Protein AF-A0A8I0VMF8-F1 (afdb_monomer_lite)

Radius of gyration: 13.09 Å; chains: 1; bounding box: 31×23×36 Å

Secondary structure (DSSP, 8-state):
----------PPTTHHHHHHHTT---EEEETTEEEE---TT--PPP-

Sequence (47 aa):
RVMGAVAGILINKDVDKFAMNEGLFVIVQSGDSVKLANDGKFVPRTW

Structure (mmCIF, N/CA/C/O backbone):
data_AF-A0A8I0VMF8-F1
#
_entry.id   AF-A0A8I0VMF8-F1
#
loop_
_atom_site.group_PDB
_atom_site.id
_atom_site.type_symbol
_atom_site.label_atom_id
_atom_site.label_alt_id
_atom_site.label_comp_id
_atom_site.label_asym_id
_atom_site.label_entity_id
_atom_site.label_seq_id
_atom_site.pdbx_PDB_ins_code
_atom_site.Cartn_x
_atom_site.Cartn_y
_atom_site.Cartn_z
_atom_site.occupancy
_atom_site.B_iso_or_equiv
_atom_site.auth_seq_id
_atom_site.auth_comp_id
_atom_site.auth_asym_id
_atom_site.auth_atom_id
_atom_site.pdbx_PDB_model_num
ATOM 1 N N . ARG A 1 1 ? 10.286 -4.315 -27.433 1.00 41.25 1 ARG A N 1
ATOM 2 C CA . ARG A 1 1 ? 10.692 -2.981 -26.927 1.00 41.25 1 ARG A CA 1
ATOM 3 C C . ARG A 1 1 ? 9.606 -2.549 -25.948 1.00 41.25 1 ARG A C 1
ATOM 5 O O . ARG A 1 1 ? 8.493 -2.330 -26.399 1.00 41.25 1 ARG A O 1
ATOM 12 N N . VAL A 1 2 ? 9.865 -2.562 -24.639 1.00 46.09 2 VAL A N 1
ATOM 13 C CA . VAL A 1 2 ? 8.888 -2.090 -23.643 1.00 46.09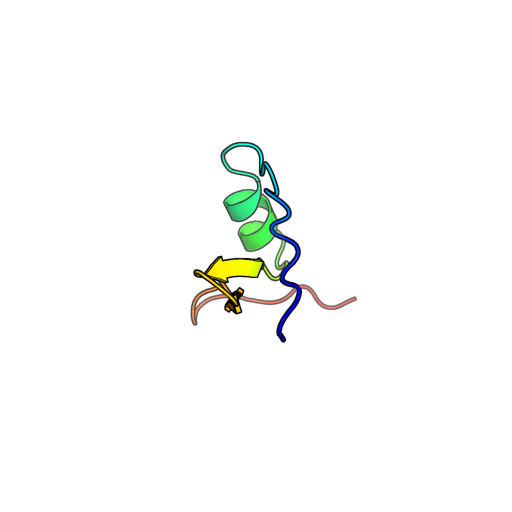 2 VAL A CA 1
ATOM 14 C C . VAL A 1 2 ? 9.087 -0.582 -23.519 1.00 46.09 2 VAL A C 1
ATOM 16 O O . VAL A 1 2 ? 10.168 -0.139 -23.149 1.00 46.09 2 VAL A O 1
ATOM 19 N N . MET A 1 3 ? 8.090 0.201 -23.925 1.00 50.84 3 MET A N 1
ATOM 20 C CA . MET A 1 3 ? 8.063 1.648 -23.703 1.00 50.84 3 MET A CA 1
ATOM 21 C C . MET A 1 3 ? 7.409 1.859 -22.335 1.00 50.84 3 MET A C 1
ATOM 23 O O . MET A 1 3 ? 6.186 1.874 -22.235 1.00 50.84 3 MET A O 1
ATOM 27 N N . GLY A 1 4 ? 8.209 1.901 -21.271 1.00 57.06 4 GLY A N 1
ATOM 28 C CA . GLY A 1 4 ? 7.707 2.173 -19.924 1.00 57.06 4 GLY A CA 1
ATOM 29 C C . GLY A 1 4 ? 7.488 3.672 -19.722 1.00 57.06 4 GLY A C 1
ATOM 30 O O . GLY A 1 4 ? 8.396 4.462 -19.969 1.00 57.06 4 GLY A O 1
ATOM 31 N N . ALA A 1 5 ? 6.297 4.067 -19.273 1.00 58.09 5 ALA A N 1
ATOM 32 C CA . ALA A 1 5 ? 6.028 5.417 -18.789 1.00 58.09 5 ALA A CA 1
ATOM 33 C C . ALA A 1 5 ? 6.288 5.461 -17.276 1.00 58.09 5 ALA A C 1
ATOM 35 O O . ALA A 1 5 ? 5.559 4.841 -16.505 1.00 58.09 5 ALA A O 1
ATOM 36 N N . VAL A 1 6 ? 7.324 6.185 -16.845 1.00 55.22 6 VAL A N 1
ATOM 37 C CA . VAL A 1 6 ? 7.585 6.437 -15.419 1.00 55.22 6 VAL A CA 1
ATOM 38 C C . VAL A 1 6 ? 6.814 7.692 -15.019 1.00 55.22 6 VAL A C 1
ATOM 40 O O . VAL A 1 6 ? 7.292 8.811 -15.182 1.00 55.22 6 VAL A O 1
ATOM 43 N N . ALA A 1 7 ? 5.585 7.517 -14.536 1.00 59.84 7 ALA A N 1
ATOM 44 C CA . ALA A 1 7 ? 4.830 8.603 -13.921 1.00 59.84 7 ALA A CA 1
ATOM 45 C C . ALA A 1 7 ? 5.204 8.673 -12.436 1.00 59.84 7 ALA A C 1
ATOM 47 O O . ALA A 1 7 ? 4.841 7.784 -11.675 1.00 59.84 7 ALA A O 1
ATOM 48 N N . GLY A 1 8 ? 5.931 9.702 -12.000 1.00 57.91 8 GLY A N 1
ATOM 49 C CA . GLY A 1 8 ? 6.138 9.949 -10.572 1.00 57.91 8 GLY A CA 1
ATOM 50 C C . GLY A 1 8 ? 4.838 10.445 -9.940 1.00 57.91 8 GLY A C 1
ATOM 51 O O . GLY A 1 8 ? 4.465 11.598 -10.140 1.00 57.91 8 GLY A O 1
ATOM 52 N N . ILE A 1 9 ? 4.127 9.591 -9.200 1.00 66.88 9 ILE A N 1
ATOM 53 C CA . ILE A 1 9 ? 2.958 10.020 -8.421 1.00 66.88 9 ILE A CA 1
ATOM 54 C C . ILE A 1 9 ? 3.484 10.650 -7.129 1.00 66.88 9 ILE A C 1
ATOM 56 O O . ILE A 1 9 ? 3.993 9.947 -6.257 1.00 66.88 9 ILE A O 1
ATOM 60 N N . LEU A 1 10 ? 3.379 11.975 -7.005 1.00 68.44 10 LEU A N 1
ATOM 61 C CA . LEU A 1 10 ? 3.694 12.666 -5.757 1.00 68.44 10 LEU A CA 1
ATOM 62 C C . LEU A 1 10 ? 2.490 12.555 -4.816 1.00 68.44 10 LEU A C 1
ATOM 64 O O . LEU A 1 10 ? 1.502 13.272 -4.959 1.00 68.44 10 LEU A O 1
ATOM 68 N N . ILE A 1 11 ? 2.567 11.627 -3.868 1.00 72.94 11 ILE A N 1
ATOM 69 C CA . ILE A 1 11 ? 1.567 11.473 -2.811 1.00 72.94 11 ILE A CA 1
ATOM 70 C C . ILE A 1 11 ? 1.989 12.371 -1.647 1.00 72.94 11 ILE A C 1
ATOM 72 O O . ILE A 1 11 ? 3.131 12.301 -1.188 1.00 72.94 11 ILE A O 1
ATOM 76 N N . ASN A 1 12 ? 1.085 13.239 -1.187 1.00 81.00 12 ASN A N 1
ATOM 77 C CA . ASN A 1 12 ? 1.350 14.067 -0.014 1.00 81.00 12 ASN A CA 1
ATOM 78 C C . ASN A 1 12 ? 1.545 13.169 1.219 1.00 81.00 12 ASN A C 1
ATOM 80 O O . ASN A 1 12 ? 0.949 12.094 1.321 1.00 81.00 12 ASN A O 1
ATOM 84 N N . LYS A 1 13 ? 2.391 13.608 2.149 1.00 80.19 13 LYS A N 1
ATOM 85 C CA . LYS A 1 13 ? 2.703 12.863 3.367 1.00 80.19 13 LYS A CA 1
ATOM 86 C C . LYS A 1 13 ? 1.401 12.486 4.091 1.00 80.19 13 LYS A C 1
ATOM 88 O O . LYS A 1 13 ? 0.517 13.323 4.243 1.00 80.19 13 LYS A O 1
ATOM 93 N N . ASP A 1 14 ? 1.301 11.225 4.510 1.00 85.56 14 ASP A N 1
ATOM 94 C CA . ASP A 1 14 ? 0.192 10.638 5.280 1.00 85.56 14 ASP A CA 1
ATOM 95 C C . ASP A 1 14 ? -1.143 10.397 4.530 1.00 85.56 14 ASP A C 1
ATOM 97 O O . ASP A 1 14 ? -2.088 9.875 5.127 1.00 85.56 14 ASP A O 1
ATOM 101 N N . VAL A 1 15 ? -1.244 10.693 3.226 1.00 86.62 15 VAL A N 1
ATOM 102 C CA . VAL A 1 15 ? -2.447 10.367 2.420 1.00 86.62 15 VAL A CA 1
ATOM 103 C C . VAL A 1 15 ? -2.687 8.855 2.329 1.00 86.62 15 VAL A C 1
ATOM 105 O O . VAL A 1 15 ? -3.828 8.399 2.335 1.00 86.62 15 VAL A O 1
ATOM 108 N N . ASP A 1 16 ? -1.615 8.072 2.287 1.00 84.75 16 ASP A N 1
ATOM 109 C CA . ASP A 1 16 ? -1.637 6.611 2.357 1.00 84.75 16 ASP A CA 1
ATOM 110 C C . ASP A 1 16 ? -2.275 6.108 3.659 1.00 84.75 16 ASP A C 1
ATOM 112 O O . ASP A 1 16 ? -3.135 5.228 3.632 1.00 84.75 16 ASP A O 1
ATOM 116 N N . LYS A 1 17 ? -1.915 6.707 4.799 1.00 88.25 17 LYS A N 1
ATOM 117 C CA . LYS A 1 17 ? -2.500 6.382 6.107 1.00 88.25 17 LYS A CA 1
ATOM 118 C C . LYS A 1 17 ? -3.972 6.739 6.173 1.00 88.25 17 LYS A C 1
ATOM 120 O O . LYS A 1 17 ? -4.765 5.946 6.672 1.00 88.25 17 LYS A O 1
ATOM 125 N N . PHE A 1 18 ? -4.339 7.911 5.658 1.00 90.75 18 PHE A N 1
ATOM 126 C CA . PHE A 1 18 ? -5.738 8.313 5.579 1.00 90.75 18 PHE A CA 1
ATOM 127 C C . PHE A 1 18 ? -6.549 7.311 4.749 1.00 90.75 18 PHE A C 1
ATOM 129 O O . PHE A 1 18 ? -7.563 6.806 5.218 1.00 90.75 18 PHE A O 1
ATOM 136 N N . ALA A 1 19 ? -6.062 6.951 3.560 1.00 89.81 19 ALA A N 1
ATOM 137 C CA . ALA A 1 19 ? -6.721 5.979 2.697 1.00 89.81 19 ALA A CA 1
ATOM 138 C C . ALA A 1 19 ? -6.869 4.602 3.372 1.00 89.81 19 ALA A C 1
ATOM 140 O O . ALA A 1 19 ? -7.954 4.023 3.334 1.00 89.81 19 ALA A O 1
ATOM 141 N N . MET A 1 20 ? -5.826 4.107 4.051 1.00 89.00 20 MET A N 1
ATOM 142 C CA . MET A 1 20 ? -5.905 2.861 4.824 1.00 89.00 20 MET A CA 1
ATOM 143 C C . MET A 1 20 ? -6.96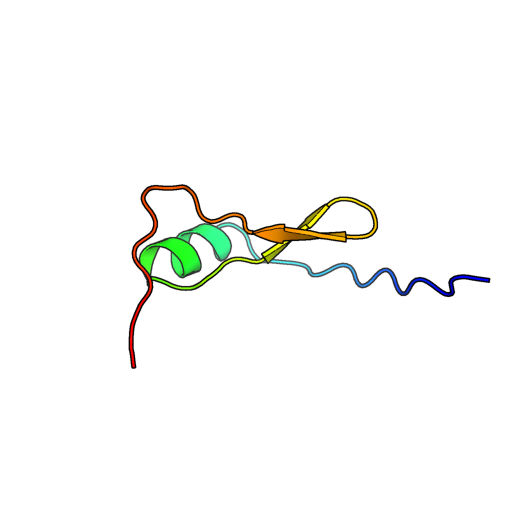9 2.930 5.929 1.00 89.00 20 MET A C 1
ATOM 145 O O . MET A 1 20 ? -7.751 1.991 6.069 1.00 89.00 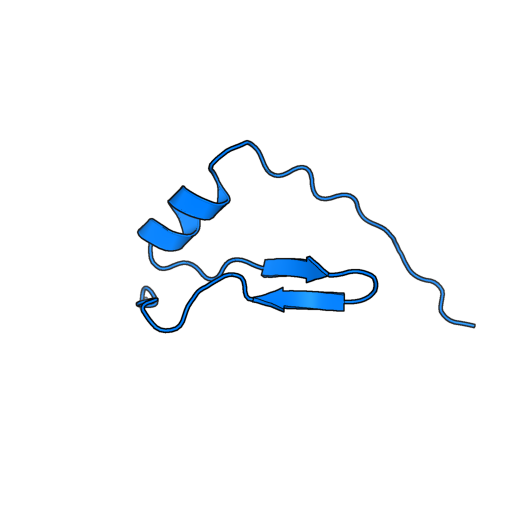20 MET A O 1
ATOM 149 N N . ASN A 1 21 ? -7.037 4.041 6.668 1.00 90.62 21 ASN A N 1
ATOM 150 C CA . ASN A 1 21 ? -8.023 4.246 7.735 1.00 90.62 21 ASN A CA 1
ATOM 151 C C . ASN A 1 21 ? -9.463 4.343 7.210 1.00 90.62 21 ASN A C 1
ATOM 153 O O . ASN A 1 21 ? -10.389 3.884 7.873 1.00 90.62 21 ASN A O 1
ATOM 157 N N . GLU A 1 22 ? -9.661 4.901 6.016 1.00 91.75 22 GLU A N 1
ATOM 158 C CA . GLU A 1 22 ? -10.982 5.006 5.384 1.00 91.75 22 GLU A CA 1
ATOM 159 C C . GLU A 1 22 ? -11.468 3.685 4.759 1.00 91.75 22 GLU A C 1
ATOM 161 O O . GLU A 1 22 ? -12.584 3.621 4.233 1.00 91.75 22 GLU A O 1
ATOM 166 N N . GLY A 1 23 ? -10.656 2.624 4.820 1.00 91.00 23 GLY A N 1
ATOM 167 C CA . GLY A 1 23 ? -10.965 1.337 4.201 1.00 91.00 23 GLY A CA 1
ATOM 168 C C . GLY A 1 23 ? -10.742 1.340 2.688 1.00 91.00 23 GLY A C 1
ATOM 169 O O . GLY A 1 23 ? -11.403 0.590 1.967 1.00 91.00 23 GLY A O 1
ATOM 170 N N . LEU A 1 24 ? -9.839 2.191 2.188 1.00 91.94 24 LEU A N 1
ATOM 171 C CA . LEU A 1 24 ? -9.468 2.270 0.777 1.00 91.94 24 LEU A CA 1
ATOM 172 C C . LEU A 1 24 ? -8.204 1.450 0.492 1.00 91.94 24 LEU A C 1
ATOM 174 O O . LEU A 1 24 ? -7.263 1.386 1.290 1.00 91.94 24 LEU A O 1
ATOM 178 N N . PHE A 1 25 ? -8.167 0.839 -0.690 1.00 90.50 25 PHE A N 1
ATOM 179 C CA . PHE A 1 25 ? -6.974 0.157 -1.173 1.00 90.50 25 PHE A CA 1
ATOM 180 C C . PHE A 1 25 ? -5.913 1.178 -1.603 1.00 90.50 25 PHE A C 1
ATOM 182 O O . PHE A 1 25 ? -6.196 2.115 -2.350 1.00 90.50 25 PHE A O 1
ATOM 189 N N . VAL A 1 26 ? -4.680 0.974 -1.149 1.00 90.06 26 VAL A N 1
ATOM 190 C CA . VAL A 1 26 ? -3.518 1.810 -1.440 1.00 90.06 26 VAL A CA 1
ATOM 191 C C . VAL A 1 26 ? -2.578 1.040 -2.355 1.00 90.06 26 VAL A C 1
ATOM 193 O O . VAL A 1 26 ? -2.098 -0.045 -2.021 1.00 90.06 26 VAL A O 1
ATOM 196 N N . ILE A 1 27 ? -2.299 1.628 -3.515 1.00 89.38 27 ILE A N 1
ATOM 197 C CA . ILE A 1 27 ? -1.378 1.089 -4.513 1.00 89.38 27 ILE A CA 1
ATOM 198 C C . ILE A 1 27 ? -0.114 1.943 -4.499 1.00 89.38 27 ILE A C 1
ATOM 200 O O . ILE A 1 27 ? -0.184 3.167 -4.596 1.00 89.38 27 ILE A O 1
ATOM 204 N N . VAL A 1 28 ? 1.046 1.298 -4.401 1.00 86.62 28 VAL A N 1
ATOM 205 C CA . VAL A 1 28 ? 2.351 1.969 -4.411 1.00 86.62 28 VAL A CA 1
ATOM 206 C C . VAL A 1 28 ? 3.241 1.401 -5.510 1.00 86.62 28 VAL A C 1
ATOM 208 O O . VAL A 1 28 ? 3.145 0.222 -5.859 1.00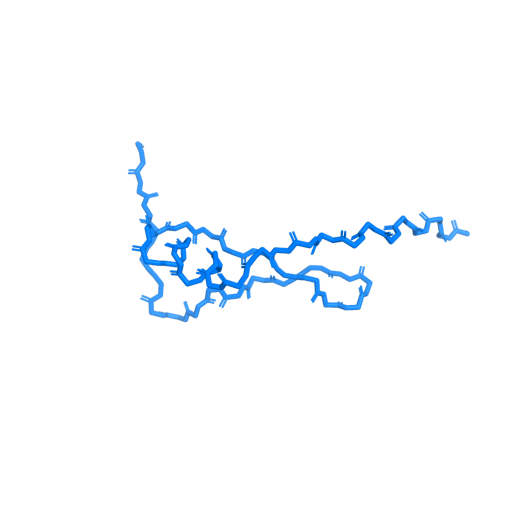 86.62 28 VAL A O 1
ATOM 211 N N . GLN A 1 29 ? 4.124 2.238 -6.057 1.00 83.31 29 GLN A N 1
ATOM 212 C CA . GLN A 1 29 ? 5.103 1.794 -7.047 1.00 83.31 29 GLN A CA 1
ATOM 213 C C . GLN A 1 29 ? 6.130 0.844 -6.426 1.00 83.31 29 GLN A C 1
ATOM 215 O O . GLN A 1 29 ? 6.568 1.014 -5.288 1.00 83.31 29 GLN A O 1
ATOM 220 N N . SER A 1 30 ? 6.511 -0.165 -7.202 1.00 83.75 30 SER A N 1
ATOM 221 C CA . SER A 1 30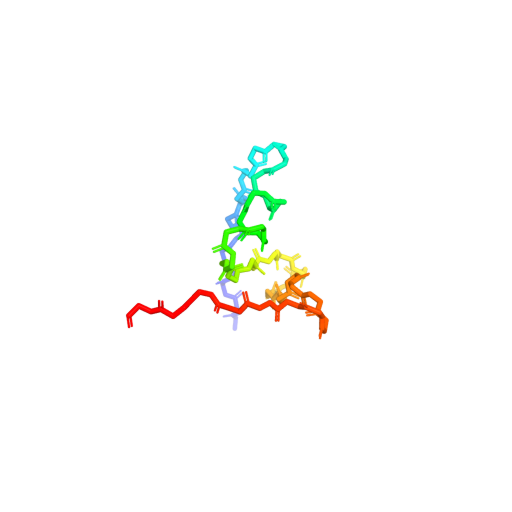 ? 7.489 -1.186 -6.850 1.00 83.75 30 SER A CA 1
ATOM 222 C C . SER A 1 30 ? 8.332 -1.511 -8.084 1.00 83.75 30 SER A C 1
ATOM 224 O O . SER A 1 30 ? 8.081 -2.499 -8.781 1.00 83.75 30 SER A O 1
ATOM 226 N N . GLY A 1 31 ? 9.311 -0.648 -8.370 1.00 83.50 31 GLY A N 1
ATOM 227 C CA . GLY A 1 31 ? 10.134 -0.735 -9.579 1.00 83.50 31 GLY A CA 1
ATOM 228 C C . GLY A 1 31 ? 9.275 -0.587 -10.835 1.00 83.50 31 GLY A C 1
ATOM 229 O O . GLY A 1 31 ? 8.589 0.418 -10.993 1.00 83.50 31 GLY A O 1
ATOM 230 N N . ASP A 1 32 ? 9.259 -1.623 -11.673 1.00 82.38 32 ASP A N 1
ATOM 231 C CA . ASP A 1 32 ? 8.491 -1.670 -12.928 1.00 82.38 32 ASP A CA 1
ATOM 232 C C . ASP A 1 32 ? 7.022 -2.100 -12.744 1.00 82.38 32 ASP A C 1
ATOM 234 O O . ASP A 1 32 ? 6.294 -2.308 -13.714 1.00 82.38 32 ASP A O 1
ATOM 238 N N . SER A 1 33 ? 6.581 -2.283 -11.498 1.00 82.69 33 SER A N 1
ATOM 239 C CA . SER A 1 33 ? 5.248 -2.786 -11.159 1.00 82.69 33 SER A CA 1
ATOM 240 C C . SER A 1 33 ? 4.594 -1.961 -10.053 1.00 82.69 33 SER A C 1
ATOM 242 O O . SER A 1 33 ? 5.175 -1.015 -9.517 1.00 82.69 33 SER A O 1
ATOM 244 N N . VAL A 1 34 ? 3.371 -2.334 -9.689 1.00 87.12 34 VAL A N 1
ATOM 245 C CA . VAL A 1 34 ? 2.672 -1.787 -8.529 1.00 87.12 34 VAL A CA 1
ATOM 246 C C . VAL A 1 34 ? 2.398 -2.891 -7.518 1.00 87.12 34 VAL A C 1
ATOM 248 O O . VAL A 1 34 ? 2.170 -4.041 -7.891 1.00 87.12 34 VAL A O 1
ATOM 251 N N . LYS A 1 35 ? 2.407 -2.542 -6.232 1.00 90.44 35 LYS A N 1
ATOM 252 C CA . LYS A 1 35 ? 2.026 -3.442 -5.143 1.00 90.44 35 LYS A CA 1
ATOM 253 C C . LYS A 1 35 ? 0.930 -2.821 -4.296 1.00 90.44 35 LYS A C 1
ATOM 255 O O . LYS A 1 35 ? 0.815 -1.599 -4.191 1.00 90.44 35 LYS A O 1
ATOM 260 N N . LEU A 1 36 ? 0.161 -3.690 -3.663 1.00 90.88 36 LEU A N 1
ATOM 261 C CA . LEU A 1 36 ? -0.828 -3.313 -2.672 1.00 90.88 36 LEU A CA 1
ATOM 262 C C . LEU A 1 36 ? -0.118 -3.072 -1.334 1.00 90.88 36 LEU A C 1
ATOM 264 O O . LEU A 1 36 ? 0.673 -3.905 -0.896 1.00 90.88 36 LEU A O 1
ATOM 268 N N . ALA A 1 37 ? -0.339 -1.902 -0.737 1.00 90.12 37 ALA A N 1
ATOM 269 C CA . ALA A 1 37 ? 0.290 -1.511 0.525 1.00 90.12 37 ALA A CA 1
ATOM 270 C C . ALA A 1 37 ? -0.542 -1.900 1.755 1.00 90.12 37 ALA A C 1
ATOM 272 O O . ALA A 1 37 ? -0.010 -1.914 2.862 1.00 90.12 37 ALA A O 1
ATOM 273 N N . ASN A 1 38 ? -1.825 -2.217 1.569 1.00 91.75 38 ASN A N 1
ATOM 274 C CA . ASN A 1 38 ? -2.688 -2.708 2.638 1.00 91.75 38 ASN A CA 1
ATOM 275 C C . ASN A 1 38 ? -2.135 -4.019 3.218 1.00 91.75 38 ASN A C 1
ATOM 277 O O . ASN A 1 38 ? -1.684 -4.894 2.477 1.00 91.75 38 ASN A O 1
ATOM 281 N N . ASP A 1 39 ? -2.181 -4.152 4.541 1.00 89.06 39 ASP A N 1
ATOM 282 C CA . ASP A 1 39 ? -1.741 -5.354 5.246 1.00 89.06 39 ASP A CA 1
ATOM 283 C C . ASP A 1 39 ? -2.888 -6.367 5.432 1.00 89.06 39 ASP A C 1
ATOM 285 O O . ASP A 1 39 ? -4.034 -6.137 5.044 1.00 89.06 39 ASP A O 1
ATOM 289 N N . GLY A 1 40 ? -2.587 -7.511 6.054 1.00 87.94 40 GLY A N 1
ATOM 290 C CA . GLY A 1 40 ? -3.580 -8.556 6.328 1.00 87.94 40 GLY A CA 1
ATOM 291 C C . GLY A 1 40 ? -4.645 -8.188 7.370 1.00 87.94 40 GLY A C 1
ATOM 292 O O . GLY A 1 40 ? -5.532 -8.999 7.620 1.00 87.94 40 GLY A O 1
ATOM 293 N N . LYS A 1 41 ? -4.562 -7.010 8.002 1.00 88.25 41 LYS A N 1
ATOM 294 C CA . LYS A 1 41 ? -5.558 -6.499 8.958 1.00 88.25 41 LYS A CA 1
ATOM 295 C C . LYS A 1 41 ? -6.505 -5.483 8.317 1.00 88.25 41 LYS A C 1
ATOM 297 O O . LYS A 1 41 ? -7.411 -4.992 8.987 1.00 88.25 41 LYS A O 1
ATOM 302 N N . PHE A 1 42 ? -6.294 -5.155 7.046 1.00 90.69 42 PHE A N 1
ATOM 303 C CA . PHE A 1 42 ? -7.105 -4.202 6.312 1.00 90.69 42 PHE A CA 1
ATOM 304 C C . PHE A 1 42 ? -8.566 -4.651 6.182 1.00 90.69 42 PHE A C 1
ATOM 306 O O . PHE A 1 42 ? -8.854 -5.782 5.791 1.00 90.69 42 PHE A O 1
ATOM 313 N N . VAL A 1 43 ? -9.489 -3.726 6.456 1.00 92.31 43 VAL A N 1
ATOM 314 C CA . VAL A 1 43 ? -10.933 -3.924 6.295 1.00 92.31 43 VAL A CA 1
ATOM 315 C C . VAL A 1 43 ? -11.430 -2.992 5.184 1.00 92.31 43 VAL A C 1
ATOM 317 O O . VAL A 1 43 ? -11.404 -1.774 5.370 1.00 92.31 43 VAL A O 1
ATOM 320 N N . PRO A 1 44 ? -11.867 -3.520 4.026 1.00 92.31 44 PRO A N 1
ATOM 321 C CA . PRO A 1 44 ? -12.320 -2.689 2.918 1.00 92.31 44 PRO A CA 1
ATOM 322 C C . PRO A 1 44 ? -13.674 -2.039 3.217 1.00 92.31 44 PRO A C 1
ATOM 324 O O . PRO A 1 44 ? -14.597 -2.691 3.710 1.00 92.31 44 PRO A O 1
ATOM 327 N N . ARG A 1 45 ? -13.824 -0.765 2.838 1.00 92.25 45 ARG A N 1
ATOM 328 C CA . ARG A 1 45 ? -15.134 -0.107 2.786 1.00 92.25 45 ARG A CA 1
ATOM 329 C C . ARG A 1 45 ? -15.959 -0.722 1.653 1.00 92.25 45 ARG A C 1
ATOM 331 O O . ARG A 1 45 ? -15.506 -0.774 0.510 1.00 92.25 45 ARG A O 1
ATOM 338 N N . THR A 1 46 ? -17.173 -1.160 1.971 1.00 87.50 46 THR A N 1
ATOM 339 C CA . THR A 1 46 ? -18.177 -1.617 0.998 1.00 87.50 46 THR A CA 1
ATOM 340 C C . THR A 1 46 ? -19.190 -0.498 0.750 1.00 87.50 46 THR A C 1
ATOM 342 O O . THR A 1 46 ? -19.504 0.255 1.673 1.00 87.50 46 THR A O 1
ATOM 345 N N . TRP A 1 47 ? -19.623 -0.347 -0.503 1.00 79.50 47 TRP A N 1
ATOM 346 C CA . TRP A 1 47 ? -20.570 0.673 -0.965 1.00 79.50 47 TRP A CA 1
ATOM 347 C C . TRP A 1 47 ? -21.868 0.008 -1.408 1.00 79.50 47 TRP A C 1
ATOM 349 O O . TRP A 1 47 ? -21.768 -1.105 -1.978 1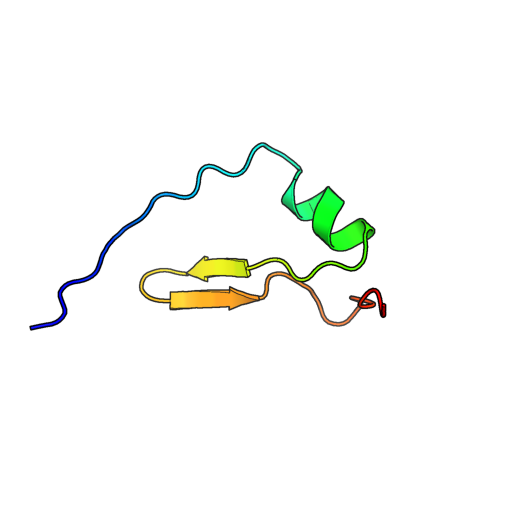.00 79.50 47 TRP A O 1
#

Foldseek 3Di:
DDPQDDDPDDDPPCPQVVCQVQQHWDWDDDPSDIDTPHDPVGDHDDD

pLDDT: mean 80.81, std 13.89, range [41.25, 92.31]